Protein AF-A0A8B6HQV2-F1 (afdb_monomer)

Structure (mmCIF, N/CA/C/O backbone):
data_AF-A0A8B6HQV2-F1
#
_entry.id   AF-A0A8B6HQV2-F1
#
loop_
_atom_site.group_PDB
_atom_site.id
_atom_site.type_symbol
_atom_site.label_atom_id
_atom_site.label_alt_id
_atom_site.label_comp_id
_atom_site.label_asym_id
_atom_site.label_entity_id
_atom_site.label_seq_id
_atom_site.pdbx_PDB_ins_code
_atom_site.Cartn_x
_atom_site.Cartn_y
_atom_site.Cartn_z
_atom_site.occupancy
_atom_site.B_iso_or_equiv
_atom_site.auth_seq_id
_atom_site.auth_comp_id
_atom_site.auth_asym_id
_atom_site.auth_atom_id
_atom_site.pdbx_PDB_model_num
ATOM 1 N N . MET A 1 1 ? -6.562 14.716 -3.949 1.00 50.22 1 MET A N 1
ATOM 2 C CA . MET A 1 1 ? -7.052 14.941 -2.569 1.00 50.22 1 MET A CA 1
ATOM 3 C C . MET A 1 1 ? -8.238 14.039 -2.192 1.00 50.22 1 MET A C 1
ATOM 5 O O . MET A 1 1 ? -8.224 13.519 -1.0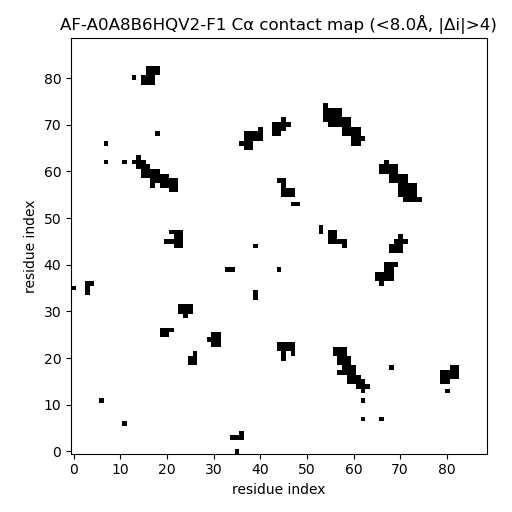95 1.00 50.22 1 MET A O 1
ATOM 9 N N . ALA A 1 2 ? -9.225 13.776 -3.064 1.00 62.22 2 ALA A N 1
ATOM 10 C CA . ALA A 1 2 ? -10.446 13.040 -2.673 1.00 62.22 2 ALA A CA 1
ATOM 11 C C . ALA A 1 2 ? -10.325 11.499 -2.556 1.00 62.22 2 ALA A C 1
ATOM 13 O O . ALA A 1 2 ? -11.043 10.892 -1.766 1.00 62.22 2 ALA A O 1
ATOM 14 N N . LYS A 1 3 ? -9.429 10.858 -3.322 1.00 73.00 3 LYS A N 1
ATOM 15 C CA . LYS A 1 3 ? -9.358 9.387 -3.446 1.00 73.00 3 LYS A CA 1
ATOM 16 C C . LYS A 1 3 ? -9.056 8.672 -2.123 1.00 73.00 3 LYS A C 1
ATOM 18 O O . LYS A 1 3 ? -9.785 7.771 -1.728 1.00 73.00 3 LYS A O 1
ATOM 23 N N . TRP A 1 4 ? -8.004 9.083 -1.420 1.00 69.94 4 TRP A N 1
ATOM 24 C CA . TRP A 1 4 ? -7.532 8.378 -0.223 1.00 69.94 4 TRP A CA 1
ATOM 25 C C . TRP A 1 4 ? -8.401 8.637 1.006 1.00 69.94 4 TRP A C 1
ATOM 27 O O . TRP A 1 4 ? -8.643 7.713 1.772 1.00 69.94 4 TRP A O 1
ATOM 37 N N . THR A 1 5 ? -8.973 9.838 1.131 1.00 70.62 5 THR A N 1
ATOM 38 C CA . THR A 1 5 ? -10.011 10.133 2.132 1.00 70.62 5 THR A CA 1
ATOM 39 C C . THR A 1 5 ? -11.292 9.328 1.886 1.00 70.62 5 THR A C 1
ATOM 41 O O . THR A 1 5 ? -11.962 8.901 2.822 1.00 70.62 5 THR A O 1
ATOM 44 N N . PHE A 1 6 ? -11.661 9.095 0.622 1.00 75.19 6 PHE A N 1
ATOM 45 C CA . PHE A 1 6 ? -12.786 8.218 0.302 1.00 75.19 6 PHE A CA 1
ATOM 46 C C . PHE A 1 6 ? -12.489 6.772 0.710 1.00 75.19 6 PHE A C 1
ATOM 48 O O . PHE A 1 6 ? -13.289 6.163 1.421 1.00 75.19 6 PHE A O 1
ATOM 55 N N . LEU A 1 7 ? -11.322 6.247 0.319 1.00 76.31 7 LEU A N 1
ATOM 56 C CA . LEU A 1 7 ? -10.906 4.893 0.681 1.00 76.31 7 LEU A CA 1
ATOM 57 C C . LEU A 1 7 ? -10.808 4.719 2.199 1.00 76.31 7 LEU A C 1
ATOM 59 O O . LEU A 1 7 ? -11.278 3.707 2.705 1.00 76.31 7 LEU A O 1
ATOM 63 N N . SER A 1 8 ? -10.302 5.713 2.935 1.00 69.56 8 SER A N 1
ATOM 64 C CA . SER A 1 8 ? -10.217 5.658 4.399 1.00 69.56 8 SER A CA 1
ATOM 65 C C . SER A 1 8 ? -11.575 5.566 5.079 1.00 69.56 8 SER A C 1
ATOM 67 O O . SER A 1 8 ? -11.735 4.837 6.052 1.00 69.56 8 SER A O 1
ATOM 69 N N . ASN A 1 9 ? -12.574 6.276 4.557 1.00 73.69 9 ASN A N 1
ATOM 70 C CA . ASN A 1 9 ? -13.922 6.231 5.112 1.00 73.69 9 ASN A CA 1
ATOM 71 C C . ASN A 1 9 ? -14.636 4.926 4.741 1.00 73.69 9 ASN A C 1
ATOM 73 O O . ASN A 1 9 ? -15.260 4.296 5.596 1.00 73.69 9 ASN A O 1
ATOM 77 N N . TYR A 1 10 ? -14.522 4.507 3.479 1.00 76.50 10 TYR A N 1
ATOM 78 C CA . TYR A 1 10 ? -15.238 3.349 2.945 1.00 76.50 10 TYR A CA 1
ATOM 79 C C . TYR A 1 10 ? -14.656 2.014 3.426 1.00 76.50 10 TYR A C 1
ATOM 81 O O . TYR A 1 10 ? -15.387 1.049 3.632 1.00 76.50 10 TYR A O 1
ATOM 89 N N . LEU A 1 11 ? -13.340 1.968 3.634 1.00 74.62 11 LEU A N 1
ATOM 90 C CA . LEU A 1 11 ? -12.607 0.779 4.065 1.00 74.62 11 LEU A CA 1
ATOM 91 C C . LEU A 1 11 ? -12.187 0.865 5.533 1.00 74.62 11 LEU A C 1
ATOM 93 O O . LEU A 1 11 ? -11.361 0.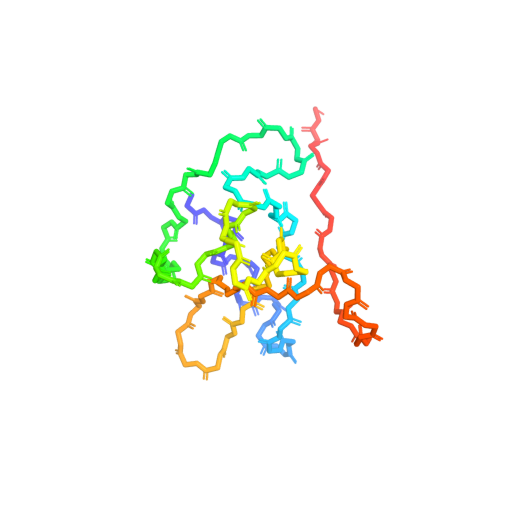074 5.964 1.00 74.62 11 LEU A O 1
ATOM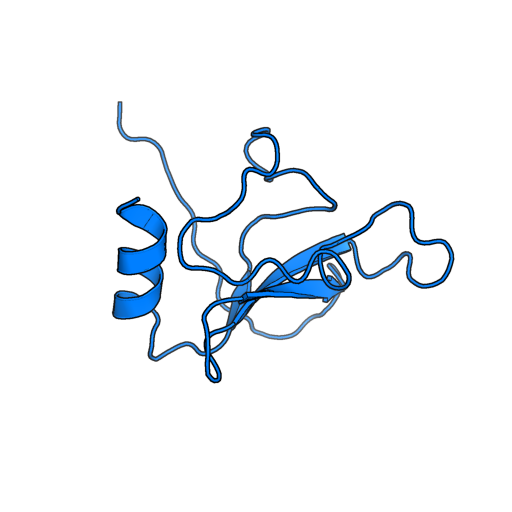 97 N N . SER A 1 12 ? -12.794 1.751 6.327 1.00 69.81 12 SER A N 1
ATOM 98 C CA . SER A 1 12 ? -12.569 1.828 7.781 1.00 69.81 12 SER A CA 1
ATOM 99 C C . SER A 1 12 ? -12.822 0.496 8.506 1.00 69.81 12 SER A C 1
ATOM 101 O O . SER A 1 12 ? -12.201 0.212 9.523 1.00 69.81 12 SER A O 1
ATOM 103 N N . CYS A 1 13 ? -13.693 -0.358 7.959 1.00 72.81 13 CYS A N 1
ATOM 104 C CA . CYS A 1 13 ? -13.960 -1.713 8.456 1.00 72.81 13 CYS A CA 1
ATOM 105 C C . CYS A 1 13 ? -12.827 -2.711 8.146 1.00 72.81 13 CYS A C 1
ATOM 107 O O . CYS A 1 13 ? -12.774 -3.803 8.711 1.00 72.81 13 CYS A O 1
ATOM 109 N N . VAL A 1 14 ? -11.962 -2.366 7.193 1.00 74.44 14 VAL A N 1
ATOM 110 C CA . VAL A 1 14 ? -10.868 -3.180 6.674 1.00 74.44 14 VAL A CA 1
ATOM 111 C C . VAL A 1 14 ? -9.565 -2.489 7.053 1.00 74.44 14 VAL A C 1
ATOM 113 O O . VAL A 1 14 ? -9.041 -1.643 6.339 1.00 74.44 14 VAL A O 1
ATOM 116 N N . ASN A 1 15 ? -9.020 -2.886 8.199 1.00 76.31 15 ASN A N 1
ATOM 117 C CA . ASN A 1 15 ? -7.852 -2.228 8.786 1.00 76.31 15 ASN A CA 1
ATOM 118 C C . ASN A 1 15 ? -6.600 -2.254 7.894 1.00 76.31 15 ASN A C 1
ATOM 120 O O . ASN A 1 15 ? -5.680 -1.489 8.171 1.00 76.31 15 ASN A O 1
ATOM 124 N N . LYS A 1 16 ? -6.533 -3.146 6.889 1.00 81.81 16 LYS A N 1
ATOM 125 C CA . LYS A 1 16 ? -5.387 -3.308 5.983 1.00 81.81 16 LYS A CA 1
ATOM 126 C C . LYS A 1 16 ? -5.800 -3.766 4.581 1.00 81.81 16 LYS A C 1
ATOM 128 O O . LYS A 1 16 ? -6.598 -4.699 4.462 1.00 81.81 16 LYS A O 1
ATOM 133 N N . PHE A 1 17 ? -5.217 -3.179 3.537 1.00 85.75 17 PHE A N 1
ATOM 134 C CA . PHE A 1 17 ? -5.398 -3.625 2.150 1.00 85.75 17 PHE A CA 1
ATOM 135 C C . PHE A 1 17 ? -4.186 -3.300 1.267 1.00 85.75 17 PHE A C 1
ATOM 137 O O . PHE A 1 17 ? -3.430 -2.377 1.551 1.00 85.75 17 PHE A O 1
ATOM 144 N N . TRP A 1 18 ? -4.011 -4.031 0.166 1.00 87.56 18 TRP A N 1
ATOM 145 C CA . TRP A 1 18 ? -2.933 -3.783 -0.798 1.00 87.56 18 TRP A CA 1
ATOM 146 C C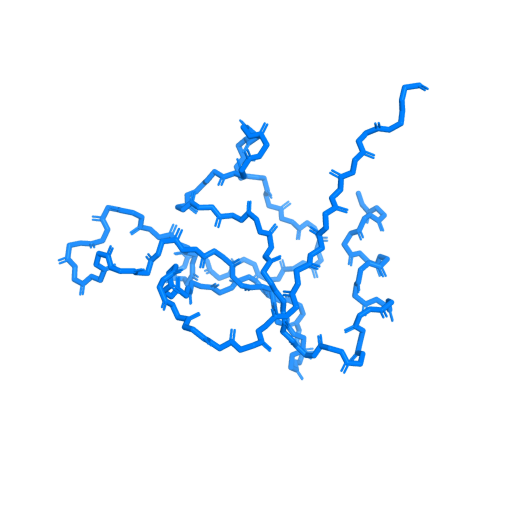 . TRP A 1 18 ? -3.143 -2.479 -1.570 1.00 87.56 18 TRP A C 1
ATOM 148 O O . TRP A 1 18 ? -4.176 -2.305 -2.221 1.00 87.56 18 TRP A O 1
ATOM 158 N N . ALA A 1 19 ? -2.154 -1.582 -1.529 1.00 83.88 19 ALA A N 1
ATOM 159 C CA . ALA A 1 19 ? -2.253 -0.254 -2.137 1.00 83.88 19 ALA A CA 1
ATOM 160 C C . ALA A 1 19 ? -1.931 -0.246 -3.643 1.00 83.88 19 ALA A C 1
ATOM 162 O O . ALA A 1 19 ? -2.246 0.723 -4.329 1.00 83.88 19 ALA A O 1
ATOM 163 N N . GLY A 1 20 ? -1.307 -1.311 -4.161 1.00 87.19 20 GLY A N 1
ATOM 164 C CA . GLY A 1 20 ? -0.797 -1.343 -5.535 1.00 87.19 20 GLY A CA 1
ATOM 165 C C . GLY A 1 20 ? 0.496 -0.540 -5.701 1.00 87.19 20 GLY A C 1
ATOM 166 O O . GLY A 1 20 ? 0.728 0.045 -6.755 1.00 87.19 20 GLY A O 1
ATOM 167 N N . LEU A 1 21 ? 1.322 -0.486 -4.657 1.00 85.00 21 LEU A N 1
ATOM 168 C CA . LEU A 1 21 ? 2.666 0.083 -4.696 1.00 85.00 21 LEU A CA 1
ATOM 169 C C . LEU A 1 21 ? 3.680 -1.061 -4.758 1.00 85.00 21 LEU A C 1
ATOM 171 O O . LEU A 1 21 ? 3.524 -2.032 -4.016 1.00 85.00 21 LEU A O 1
ATOM 175 N N . ARG A 1 22 ? 4.692 -0.944 -5.620 1.00 84.19 22 ARG A N 1
ATOM 176 C CA . ARG A 1 22 ? 5.840 -1.847 -5.656 1.00 84.19 22 ARG A CA 1
ATOM 177 C C . ARG A 1 22 ? 7.141 -1.044 -5.684 1.00 84.19 22 ARG A C 1
ATOM 179 O O . ARG A 1 22 ? 7.304 -0.183 -6.553 1.00 84.19 22 ARG A O 1
ATOM 186 N N . GLY A 1 23 ? 8.033 -1.277 -4.730 1.00 79.75 23 GLY A N 1
ATOM 187 C CA . GLY A 1 23 ? 9.143 -0.373 -4.447 1.00 79.75 23 GLY A CA 1
ATOM 188 C C . GLY A 1 23 ? 8.627 1.058 -4.249 1.00 79.75 23 GLY A C 1
ATOM 189 O O . GLY A 1 23 ? 7.660 1.312 -3.529 1.00 79.75 23 GLY A O 1
ATOM 190 N N . THR A 1 24 ? 9.190 1.998 -5.007 1.00 73.88 24 THR A N 1
ATOM 191 C CA . THR A 1 24 ? 8.779 3.413 -5.019 1.00 73.88 24 THR A CA 1
ATOM 192 C C . THR A 1 24 ? 7.879 3.787 -6.206 1.00 73.88 24 THR A C 1
ATOM 194 O O . THR A 1 24 ? 7.787 4.959 -6.579 1.00 73.88 24 THR A O 1
ATOM 197 N N . THR A 1 25 ? 7.217 2.810 -6.838 1.00 78.31 25 THR A N 1
ATOM 198 C CA . THR A 1 25 ? 6.397 3.028 -8.045 1.00 78.31 25 THR A CA 1
ATOM 199 C C . THR A 1 25 ? 5.012 2.402 -7.908 1.00 78.31 25 THR A C 1
ATOM 201 O O . THR A 1 25 ? 4.861 1.275 -7.434 1.00 78.31 25 THR A O 1
ATOM 204 N N . TRP A 1 26 ? 3.972 3.115 -8.338 1.00 83.19 26 TRP A N 1
ATOM 205 C CA . TRP A 1 26 ? 2.626 2.549 -8.401 1.00 83.19 26 TRP A CA 1
ATOM 206 C C . TRP A 1 26 ? 2.515 1.555 -9.562 1.00 83.19 26 TRP A C 1
ATOM 208 O O . TRP A 1 26 ? 3.105 1.743 -10.624 1.00 83.19 26 TRP A O 1
ATOM 218 N N . ILE A 1 27 ? 1.710 0.503 -9.406 1.00 85.56 27 ILE A N 1
ATOM 219 C CA . ILE A 1 27 ? 1.540 -0.531 -10.446 1.00 85.56 27 ILE A CA 1
ATOM 220 C C . ILE A 1 27 ? 0.933 -0.000 -11.754 1.00 85.56 27 ILE A C 1
ATOM 222 O O . ILE A 1 27 ? 1.030 -0.659 -12.785 1.00 85.56 27 ILE A O 1
ATOM 226 N N . ASN A 1 28 ? 0.302 1.175 -11.725 1.00 81.12 28 ASN A N 1
ATOM 227 C CA . ASN A 1 28 ? -0.210 1.858 -12.912 1.00 81.12 28 ASN A CA 1
ATOM 228 C C . ASN A 1 28 ? 0.881 2.644 -13.673 1.00 81.12 28 ASN A C 1
ATOM 230 O O . ASN A 1 28 ? 0.584 3.235 -14.707 1.00 81.12 28 ASN A 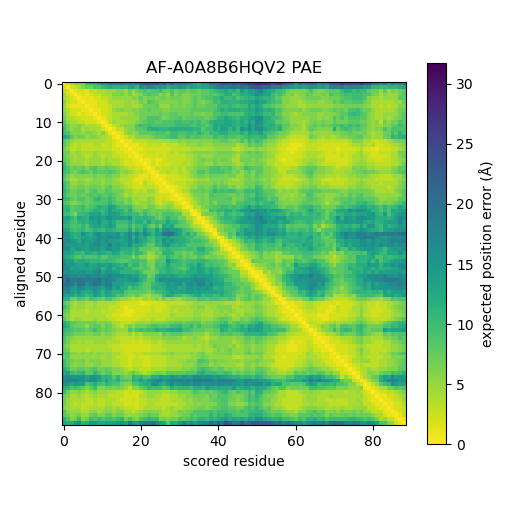O 1
ATOM 234 N N . GLY A 1 29 ? 2.128 2.628 -13.190 1.00 78.50 29 GLY A N 1
ATOM 235 C CA . GLY A 1 29 ? 3.273 3.318 -13.782 1.00 78.50 29 GLY A CA 1
ATOM 236 C C . GLY A 1 29 ? 3.488 4.740 -13.265 1.00 78.50 29 GLY A C 1
ATOM 237 O O . GLY A 1 29 ? 4.480 5.365 -13.640 1.00 78.50 29 GLY A O 1
ATOM 238 N N . ASP A 1 30 ? 2.608 5.249 -12.399 1.00 77.31 30 ASP A N 1
ATOM 239 C CA . ASP A 1 30 ? 2.785 6.573 -11.815 1.00 77.31 30 ASP A CA 1
ATOM 240 C C . ASP A 1 30 ? 3.933 6.566 -10.790 1.00 77.31 30 ASP A C 1
ATOM 242 O O . ASP A 1 30 ? 4.070 5.619 -10.001 1.00 77.31 30 ASP A O 1
ATOM 246 N N . PRO A 1 31 ? 4.757 7.629 -10.745 1.00 70.44 31 PRO A N 1
ATOM 247 C CA . PRO A 1 31 ? 5.757 7.767 -9.697 1.00 70.44 31 PRO A CA 1
ATOM 248 C C . PRO A 1 31 ? 5.069 7.880 -8.335 1.00 70.44 31 PRO A C 1
ATOM 250 O O . PRO A 1 31 ? 3.986 8.467 -8.221 1.00 70.44 31 PRO A O 1
ATOM 253 N N . PHE A 1 32 ? 5.705 7.361 -7.280 1.00 72.06 32 PHE A N 1
ATOM 254 C CA . PHE A 1 32 ? 5.208 7.600 -5.932 1.00 72.06 32 PHE A CA 1
ATOM 255 C C . PHE A 1 32 ? 5.220 9.103 -5.637 1.00 72.06 32 PHE A C 1
ATOM 257 O O . PHE A 1 32 ? 6.266 9.743 -5.531 1.00 72.06 32 PHE A O 1
ATOM 264 N N . VAL A 1 33 ? 4.025 9.672 -5.515 1.00 69.81 33 VAL A N 1
ATOM 265 C CA . VAL A 1 33 ? 3.807 11.018 -5.002 1.00 69.81 33 VAL A CA 1
ATOM 266 C C . VAL A 1 33 ? 3.251 10.896 -3.597 1.00 69.81 33 VAL A C 1
ATOM 268 O O . VAL A 1 33 ? 2.376 10.067 -3.348 1.00 69.81 33 VAL A O 1
ATOM 271 N N . ASN A 1 34 ? 3.772 11.737 -2.704 1.00 64.50 34 ASN A N 1
ATOM 272 C CA . ASN A 1 34 ? 3.340 11.832 -1.318 1.00 64.50 34 ASN A CA 1
ATOM 273 C C . ASN A 1 34 ? 1.804 11.826 -1.241 1.00 64.50 34 ASN A C 1
ATOM 275 O O . ASN A 1 34 ? 1.126 12.641 -1.888 1.00 64.50 34 ASN A O 1
ATOM 279 N N . VAL A 1 35 ? 1.256 10.857 -0.512 1.00 67.50 35 VAL A N 1
ATOM 280 C CA . VAL A 1 35 ? -0.184 10.655 -0.473 1.00 67.50 35 VAL A CA 1
ATOM 281 C C . VAL A 1 35 ? -0.753 11.569 0.603 1.00 67.50 35 VAL A C 1
ATOM 283 O O . VAL A 1 35 ? -0.795 11.225 1.776 1.00 67.50 35 VAL A O 1
ATOM 286 N N . LEU A 1 36 ? -1.224 12.754 0.204 1.00 58.41 36 LEU A N 1
ATOM 287 C CA . LEU A 1 36 ? -1.810 13.736 1.127 1.00 58.41 36 LEU A CA 1
ATOM 288 C C . LEU A 1 36 ? -2.831 13.093 2.089 1.00 58.41 36 LEU A C 1
ATOM 290 O O . LEU A 1 36 ? -3.883 12.620 1.652 1.00 58.41 36 LEU A O 1
ATOM 294 N N . GLY A 1 37 ? -2.533 13.137 3.393 1.00 55.56 37 GLY A N 1
ATOM 295 C CA . GLY A 1 37 ? -3.363 12.558 4.460 1.00 55.56 37 GLY A CA 1
ATOM 296 C C . GLY A 1 37 ? -2.940 11.157 4.918 1.00 55.56 37 GLY A C 1
ATOM 297 O O . GLY A 1 37 ? -3.594 10.594 5.793 1.00 55.56 37 GLY A O 1
ATOM 298 N N . VAL A 1 38 ? -1.861 10.619 4.354 1.00 62.34 38 VAL A N 1
ATOM 299 C CA . VAL A 1 38 ? -1.202 9.378 4.761 1.00 62.34 38 VAL A CA 1
ATOM 300 C C . VAL A 1 38 ? 0.167 9.751 5.315 1.00 62.34 38 VAL A C 1
ATOM 302 O O . VAL A 1 38 ? 0.864 10.581 4.739 1.00 62.34 38 VAL A O 1
ATOM 305 N N . THR A 1 39 ? 0.556 9.194 6.459 1.00 61.09 39 THR A N 1
ATOM 306 C CA . THR A 1 39 ? 1.927 9.356 6.944 1.00 61.09 39 THR A CA 1
ATOM 307 C C . THR A 1 39 ? 2.849 8.480 6.106 1.00 61.09 39 THR A C 1
ATOM 309 O O . THR A 1 39 ? 2.841 7.260 6.257 1.00 61.09 39 THR A O 1
ATOM 312 N N . ASP A 1 40 ? 3.652 9.092 5.233 1.00 57.72 40 ASP A N 1
ATOM 313 C CA . ASP A 1 40 ? 4.754 8.410 4.549 1.00 57.72 40 ASP A CA 1
ATOM 314 C C . ASP A 1 40 ? 5.953 8.391 5.492 1.00 57.72 40 ASP A C 1
ATOM 316 O O . ASP A 1 40 ? 6.819 9.270 5.502 1.00 57.72 40 ASP A O 1
ATOM 320 N N . ASN A 1 41 ? 5.995 7.377 6.348 1.00 59.47 41 ASN A N 1
ATOM 321 C CA . ASN A 1 41 ? 7.222 7.073 7.054 1.00 59.47 41 ASN A CA 1
ATOM 322 C C . ASN A 1 41 ? 8.184 6.508 5.999 1.00 59.47 41 ASN A C 1
ATOM 324 O O . ASN A 1 41 ? 8.145 5.320 5.714 1.00 59.47 41 ASN A O 1
ATOM 328 N N . LEU A 1 42 ? 8.986 7.370 5.359 1.00 57.06 42 LEU A N 1
ATOM 329 C CA . LEU A 1 42 ? 9.876 7.014 4.237 1.00 57.06 42 LEU A CA 1
ATOM 330 C C . LEU A 1 42 ? 10.783 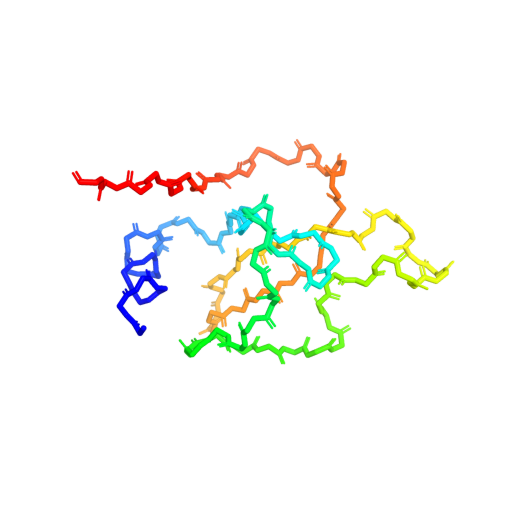5.811 4.551 1.00 57.06 42 LEU A C 1
ATOM 332 O O . LEU A 1 42 ? 11.171 5.088 3.644 1.00 57.06 42 LEU A O 1
ATOM 336 N N . ASN A 1 43 ? 11.074 5.578 5.834 1.00 57.53 43 ASN A N 1
ATOM 337 C CA . ASN A 1 43 ? 11.850 4.436 6.323 1.00 57.53 43 ASN A CA 1
ATOM 338 C C . ASN A 1 43 ? 11.098 3.090 6.272 1.00 57.53 43 ASN A C 1
ATOM 340 O O . ASN A 1 43 ? 11.722 2.054 6.460 1.00 57.53 43 ASN A O 1
ATOM 344 N N . ASN A 1 44 ? 9.781 3.115 6.057 1.00 64.69 44 ASN A N 1
ATOM 345 C CA . ASN A 1 44 ? 8.889 1.956 5.986 1.00 64.69 44 ASN A CA 1
ATOM 346 C C . ASN A 1 44 ? 8.188 1.859 4.622 1.00 64.69 44 ASN A C 1
ATOM 348 O O . ASN A 1 44 ? 7.202 1.133 4.506 1.00 64.69 44 ASN A O 1
ATOM 352 N N . LEU A 1 45 ? 8.615 2.634 3.619 1.00 69.50 45 LEU A N 1
ATOM 353 C CA . LEU A 1 45 ? 8.139 2.429 2.256 1.00 69.50 45 LEU A CA 1
ATOM 354 C C . LEU A 1 45 ? 8.844 1.218 1.640 1.00 69.50 45 LEU A C 1
ATOM 356 O O . LEU A 1 45 ? 9.990 0.954 2.006 1.00 69.50 45 LEU A O 1
ATOM 360 N N . PRO A 1 46 ? 8.202 0.542 0.675 1.00 68.12 46 PRO A N 1
ATOM 361 C CA . PRO A 1 46 ? 8.848 -0.530 -0.057 1.00 68.12 46 PRO A CA 1
ATOM 362 C C . PRO A 1 46 ? 10.121 -0.056 -0.750 1.00 68.12 46 PRO A C 1
ATOM 364 O O . PRO A 1 46 ? 10.092 0.866 -1.571 1.00 68.12 46 PRO A O 1
ATOM 367 N N . ASP A 1 47 ? 11.240 -0.693 -0.415 1.00 68.19 47 ASP A N 1
ATOM 368 C CA . ASP A 1 47 ? 12.538 -0.419 -1.022 1.00 68.19 47 ASP A CA 1
ATOM 369 C C . ASP A 1 47 ? 13.106 -1.685 -1.653 1.00 68.19 47 ASP A C 1
ATOM 371 O O . ASP A 1 47 ? 13.819 -2.471 -1.027 1.00 68.19 47 ASP A O 1
ATOM 375 N N . SER A 1 48 ? 12.867 -1.817 -2.958 1.00 62.31 48 SER A N 1
ATOM 376 C CA . SER A 1 48 ? 13.406 -2.894 -3.788 1.00 62.31 48 SER A CA 1
ATOM 377 C C . SER A 1 48 ? 14.939 -2.979 -3.783 1.00 62.31 48 SER A C 1
ATOM 379 O O . SER A 1 48 ? 15.497 -3.947 -4.298 1.00 62.31 48 SER A O 1
ATOM 381 N N . ASN A 1 49 ? 15.639 -1.948 -3.294 1.00 61.69 49 ASN A N 1
ATOM 382 C CA . ASN A 1 49 ? 17.098 -1.905 -3.229 1.00 61.69 49 ASN A CA 1
ATOM 383 C C . ASN A 1 49 ? 17.645 -2.239 -1.842 1.00 61.69 49 ASN A C 1
ATOM 385 O O . ASN A 1 49 ? 18.868 -2.240 -1.683 1.00 61.69 49 ASN A O 1
ATOM 389 N N . ASN A 1 50 ? 16.792 -2.525 -0.855 1.00 67.25 50 ASN A N 1
ATOM 390 C CA . ASN A 1 50 ? 17.240 -2.901 0.475 1.00 67.25 50 ASN A CA 1
ATOM 391 C C . ASN A 1 50 ? 17.853 -4.318 0.444 1.00 67.25 50 ASN A C 1
ATOM 393 O O . ASN A 1 50 ? 17.133 -5.309 0.310 1.00 67.25 50 ASN A O 1
ATOM 397 N N . PRO A 1 51 ? 19.184 -4.462 0.604 1.00 62.69 51 PRO A N 1
ATOM 398 C CA . PRO A 1 51 ? 19.843 -5.763 0.510 1.00 62.69 51 PRO A CA 1
ATOM 399 C C . PRO A 1 51 ? 19.548 -6.668 1.714 1.00 62.69 51 PRO A C 1
ATOM 401 O O . PRO A 1 51 ? 19.899 -7.847 1.689 1.00 62.69 51 PRO A O 1
ATOM 404 N N . PHE A 1 52 ? 18.943 -6.122 2.772 1.00 62.66 52 PHE A N 1
ATOM 405 C CA . PHE A 1 52 ? 18.593 -6.850 3.986 1.00 62.66 52 PHE A CA 1
ATOM 406 C C . PHE A 1 52 ? 17.166 -7.392 3.967 1.00 62.66 52 PHE A C 1
ATOM 408 O O . PHE A 1 52 ? 16.864 -8.243 4.801 1.00 62.66 52 PHE A O 1
ATOM 415 N N . ASP A 1 53 ? 16.323 -6.940 3.033 1.00 64.31 53 ASP A N 1
ATOM 416 C CA . ASP A 1 53 ? 14.943 -7.408 2.945 1.00 64.31 53 ASP A CA 1
ATOM 417 C C . ASP A 1 53 ? 14.391 -7.441 1.504 1.00 64.31 53 ASP A C 1
ATOM 419 O O . ASP A 1 53 ? 13.502 -6.677 1.139 1.00 64.31 53 ASP A O 1
ATOM 423 N N . PRO A 1 54 ? 14.918 -8.328 0.639 1.00 64.75 54 PRO A N 1
ATOM 424 C CA . PRO A 1 54 ? 14.548 -8.374 -0.777 1.00 64.75 54 PRO A CA 1
ATOM 425 C C . PRO A 1 54 ? 13.127 -8.903 -1.034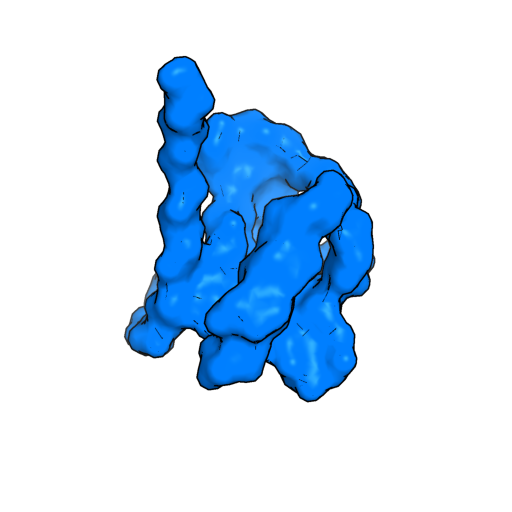 1.00 64.75 54 PRO A C 1
ATOM 427 O O . PRO A 1 54 ? 12.681 -8.917 -2.182 1.00 64.75 54 PRO A O 1
ATOM 430 N N . GLU A 1 55 ? 12.435 -9.408 -0.008 1.00 66.88 55 GLU A N 1
ATOM 431 C CA . GLU A 1 55 ? 11.056 -9.888 -0.140 1.00 66.88 55 GLU A CA 1
ATOM 432 C C . GLU A 1 55 ? 10.019 -8.780 0.070 1.00 66.88 55 GLU A C 1
ATOM 434 O O . GLU A 1 55 ? 8.899 -8.914 -0.433 1.00 66.88 55 GLU A O 1
ATOM 439 N N . PHE A 1 56 ? 10.386 -7.709 0.776 1.00 69.12 56 PHE A N 1
ATOM 440 C CA . PHE A 1 56 ? 9.525 -6.587 1.134 1.00 69.12 56 PHE A CA 1
ATOM 441 C C . PHE A 1 56 ? 9.657 -5.493 0.069 1.00 69.12 56 PHE A C 1
ATOM 443 O O . PHE A 1 56 ? 10.575 -4.681 0.042 1.00 69.12 56 PHE A O 1
ATOM 450 N N . ASP A 1 57 ? 8.770 -5.598 -0.917 1.00 81.00 57 ASP A N 1
ATOM 451 C CA . ASP A 1 57 ? 8.751 -4.749 -2.107 1.00 81.00 57 ASP A CA 1
ATOM 452 C C . ASP A 1 57 ? 7.320 -4.302 -2.436 1.00 81.00 57 ASP A C 1
ATOM 454 O O . ASP A 1 57 ? 7.088 -3.711 -3.482 1.00 81.00 57 ASP A O 1
ATOM 458 N N . CYS A 1 58 ? 6.329 -4.574 -1.580 1.00 84.44 58 CYS A N 1
ATOM 459 C CA . CYS A 1 58 ? 4.925 -4.268 -1.844 1.00 84.44 58 CYS A CA 1
ATOM 460 C C . CYS A 1 58 ? 4.316 -3.380 -0.756 1.00 84.44 58 CYS A C 1
ATOM 462 O O . CYS A 1 58 ? 4.419 -3.659 0.431 1.00 84.44 58 CYS A O 1
ATOM 464 N N . GLY A 1 59 ? 3.598 -2.328 -1.156 1.00 85.38 59 GLY A N 1
ATOM 465 C CA . GLY A 1 59 ? 2.972 -1.402 -0.212 1.00 85.38 59 GLY A CA 1
ATOM 466 C C . GLY A 1 59 ? 1.594 -1.860 0.258 1.00 85.38 59 GLY A C 1
ATOM 467 O O . GLY A 1 59 ? 0.660 -2.037 -0.539 1.00 85.38 59 GLY A O 1
ATOM 468 N N . LEU A 1 60 ? 1.449 -1.969 1.573 1.00 84.62 60 LEU A N 1
ATOM 469 C CA . LEU A 1 60 ? 0.200 -2.232 2.267 1.00 84.62 60 LEU A CA 1
ATOM 470 C C . LEU A 1 60 ? -0.319 -0.951 2.919 1.00 84.62 60 LEU A C 1
ATOM 472 O O . LEU A 1 60 ? 0.378 -0.292 3.682 1.00 84.62 60 LEU A O 1
ATOM 476 N N . PHE A 1 61 ? -1.574 -0.615 2.657 1.00 83.50 61 PHE A N 1
ATOM 477 C CA . PHE A 1 61 ? -2.263 0.465 3.343 1.00 83.50 61 PHE A CA 1
ATOM 478 C C . PHE A 1 61 ? -2.817 -0.038 4.682 1.00 83.50 61 PHE A C 1
ATOM 480 O O . PHE A 1 61 ? -3.450 -1.094 4.710 1.00 83.50 61 PHE A O 1
ATOM 487 N N . THR A 1 62 ? -2.650 0.712 5.776 1.00 81.12 62 THR A N 1
ATOM 488 C CA . THR A 1 62 ? -3.207 0.377 7.102 1.00 81.12 62 THR A CA 1
ATOM 489 C C . THR A 1 62 ? -3.859 1.578 7.810 1.00 81.12 62 THR A C 1
ATOM 491 O O . THR A 1 62 ? -3.461 2.722 7.604 1.00 81.12 62 THR A O 1
ATOM 494 N N . PHE A 1 63 ? -4.885 1.313 8.637 1.00 74.94 63 PHE A N 1
ATOM 495 C CA . PHE A 1 63 ? -5.708 2.313 9.354 1.00 74.94 63 PHE A CA 1
ATOM 496 C C . PHE A 1 63 ? -5.801 2.067 10.871 1.00 74.94 63 PHE A C 1
ATOM 498 O O . PHE A 1 63 ? -6.877 2.158 11.458 1.00 74.94 63 PHE A O 1
ATOM 505 N N . ILE A 1 64 ? -4.701 1.712 11.538 1.00 69.81 64 ILE A N 1
ATOM 506 C CA . ILE A 1 64 ? -4.758 1.368 12.974 1.00 69.81 64 ILE A CA 1
ATOM 507 C C . ILE A 1 64 ? -4.965 2.618 13.849 1.00 69.81 64 ILE A C 1
ATOM 509 O O . ILE A 1 64 ? -5.761 2.594 14.785 1.00 69.81 64 ILE A O 1
ATOM 513 N N . THR A 1 65 ? -4.276 3.716 13.539 1.00 70.69 65 THR A N 1
ATOM 514 C CA . THR A 1 65 ? -4.371 4.996 14.272 1.00 70.69 65 THR A CA 1
ATOM 515 C C . THR A 1 65 ? -4.313 6.184 13.322 1.00 70.69 65 THR A C 1
ATOM 517 O O . THR A 1 65 ? -5.132 7.096 13.415 1.00 70.69 65 THR A O 1
ATOM 520 N N . THR A 1 66 ? -3.380 6.147 12.375 1.00 73.81 66 THR A N 1
ATOM 521 C CA . THR A 1 66 ? -3.264 7.078 11.253 1.00 73.81 66 THR A CA 1
ATOM 522 C C . THR A 1 66 ? -3.169 6.287 9.954 1.00 73.81 66 THR A C 1
ATOM 524 O O . THR A 1 66 ? -2.593 5.198 9.961 1.00 73.81 66 THR A O 1
ATOM 527 N N . PRO A 1 67 ? -3.735 6.791 8.846 1.00 75.88 67 PRO A N 1
ATOM 528 C CA . PRO A 1 67 ? -3.550 6.163 7.549 1.00 75.88 67 PRO A CA 1
ATOM 529 C C . PRO A 1 67 ? -2.059 6.166 7.192 1.00 75.88 67 PRO A C 1
ATOM 531 O O . PRO A 1 67 ? -1.436 7.226 7.181 1.00 75.88 67 PRO A O 1
ATOM 534 N N . GLU A 1 68 ? -1.485 5.005 6.906 1.00 80.69 68 GLU A N 1
ATOM 535 C CA . GLU A 1 68 ? -0.080 4.866 6.504 1.00 80.69 68 GLU A CA 1
ATOM 536 C C . GLU A 1 68 ? 0.070 3.787 5.424 1.00 80.69 68 GLU A C 1
ATOM 538 O O . GLU A 1 68 ? -0.750 2.867 5.323 1.00 80.69 68 GLU A O 1
ATOM 543 N N . ILE A 1 69 ? 1.121 3.915 4.612 1.00 80.69 69 ILE A N 1
ATOM 544 C CA . ILE A 1 69 ? 1.582 2.857 3.711 1.00 80.69 69 ILE A CA 1
ATOM 545 C C . ILE A 1 69 ? 2.829 2.250 4.343 1.00 80.69 69 ILE A C 1
ATOM 547 O O . ILE A 1 69 ? 3.782 2.969 4.640 1.00 80.69 69 ILE A O 1
ATOM 551 N N . VAL A 1 70 ? 2.798 0.939 4.548 1.00 81.00 70 VAL A N 1
ATOM 552 C CA . VAL A 1 70 ? 3.904 0.161 5.104 1.00 81.00 70 VAL A CA 1
ATOM 553 C C . VAL A 1 70 ? 4.372 -0.872 4.098 1.00 81.00 70 VAL A C 1
ATOM 555 O O . VAL A 1 70 ? 3.582 -1.390 3.307 1.00 81.00 70 VAL A O 1
ATOM 558 N N . ASP A 1 71 ? 5.656 -1.170 4.148 1.00 83.00 71 ASP A N 1
ATOM 559 C CA . ASP A 1 71 ? 6.258 -2.237 3.378 1.00 83.00 71 ASP A CA 1
ATOM 560 C C . ASP A 1 71 ? 5.776 -3.615 3.851 1.00 83.00 71 ASP A C 1
ATOM 562 O O . ASP A 1 71 ? 5.534 -3.846 5.042 1.00 83.00 71 ASP A O 1
ATOM 566 N N . ALA A 1 72 ? 5.600 -4.522 2.902 1.00 82.19 72 ALA A N 1
ATOM 567 C CA . ALA A 1 72 ? 5.126 -5.875 3.119 1.00 82.19 72 ALA A CA 1
ATOM 568 C C . ALA A 1 72 ? 5.673 -6.812 2.039 1.00 82.19 72 ALA A C 1
ATOM 570 O O . ALA A 1 72 ? 5.902 -6.427 0.887 1.00 82.19 72 ALA A O 1
ATOM 571 N N . SER A 1 73 ? 5.825 -8.087 2.400 1.00 84.81 73 SER A N 1
ATOM 572 C CA . SER A 1 73 ? 6.272 -9.092 1.445 1.00 84.81 73 SER A CA 1
ATOM 573 C C . SER A 1 73 ? 5.221 -9.310 0.363 1.00 84.81 73 SER A C 1
ATOM 5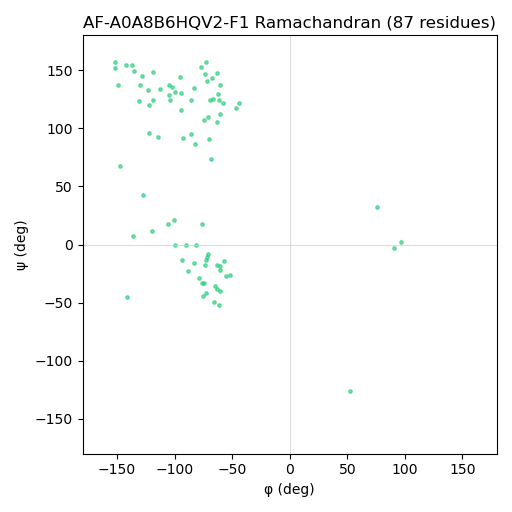75 O O . SER A 1 73 ? 4.079 -9.666 0.654 1.00 84.81 73 SER A O 1
ATOM 577 N N . CYS A 1 74 ? 5.600 -9.181 -0.911 1.00 81.38 74 CYS A N 1
ATOM 578 C CA . CYS A 1 74 ? 4.684 -9.451 -2.026 1.00 81.38 74 CYS A CA 1
ATOM 579 C C . CYS A 1 74 ? 4.179 -10.908 -2.038 1.00 81.38 74 CYS A C 1
ATOM 581 O O . CYS A 1 74 ? 3.145 -11.215 -2.632 1.00 81.38 74 CYS A O 1
ATOM 583 N N . ASN A 1 75 ? 4.920 -11.814 -1.389 1.00 81.00 75 ASN A N 1
ATOM 584 C CA . ASN A 1 75 ? 4.578 -13.228 -1.258 1.00 81.00 75 ASN A CA 1
ATOM 585 C C . ASN A 1 75 ? 3.744 -13.527 -0.009 1.00 81.00 75 ASN A C 1
ATOM 587 O O . ASN A 1 75 ? 3.394 -14.689 0.227 1.00 81.00 75 ASN A O 1
ATOM 591 N N . GLU A 1 76 ? 3.430 -12.516 0.803 1.00 75.56 76 GLU A N 1
ATOM 592 C CA . GLU A 1 76 ? 2.637 -12.687 2.006 1.00 75.56 76 GLU A CA 1
ATOM 593 C C . GLU A 1 76 ? 1.229 -13.170 1.638 1.00 75.56 76 GLU A C 1
ATOM 595 O O . GLU A 1 76 ? 0.379 -12.439 1.134 1.00 75.56 76 GLU A O 1
ATOM 600 N N . LYS A 1 77 ? 0.968 -14.458 1.890 1.00 65.50 77 LYS A N 1
ATOM 601 C CA . LYS A 1 77 ? -0.283 -15.145 1.518 1.00 65.50 77 LYS A CA 1
ATOM 602 C C . LYS A 1 77 ? -1.464 -14.803 2.430 1.00 65.50 77 LYS A C 1
ATOM 604 O O . LYS A 1 77 ? -2.440 -15.559 2.480 1.00 65.50 77 LYS A O 1
ATOM 609 N N . LEU A 1 78 ? -1.384 -13.716 3.196 1.00 63.91 78 LEU A N 1
ATOM 610 C CA . LEU A 1 78 ? -2.508 -13.277 4.009 1.00 63.91 78 LEU A CA 1
ATOM 611 C C . LEU A 1 78 ? -3.691 -12.970 3.084 1.00 63.91 78 LEU A C 1
ATOM 613 O O . LEU A 1 78 ? -3.536 -12.368 2.023 1.00 63.91 78 LEU A O 1
ATOM 617 N N . ARG A 1 79 ? -4.894 -13.401 3.483 1.00 64.25 79 ARG A N 1
ATOM 618 C CA . ARG A 1 79 ? -6.153 -13.029 2.818 1.00 64.25 79 ARG A CA 1
ATOM 619 C C . ARG A 1 79 ? -6.421 -11.544 3.066 1.00 64.25 79 ARG A C 1
ATOM 621 O O . ARG A 1 79 ? -7.250 -11.189 3.897 1.00 64.25 79 ARG A O 1
ATOM 628 N N . MET A 1 80 ? -5.660 -10.690 2.400 1.00 76.69 80 MET A N 1
ATOM 629 C CA . MET A 1 80 ? -5.796 -9.245 2.460 1.00 76.69 80 MET A CA 1
ATOM 630 C C . MET A 1 80 ? -6.654 -8.763 1.302 1.00 76.69 80 MET A C 1
ATOM 632 O O . MET A 1 80 ? -6.627 -9.310 0.199 1.00 76.69 80 MET A O 1
ATOM 636 N N . TYR A 1 81 ? -7.442 -7.733 1.579 1.00 83.38 81 TYR A N 1
ATOM 637 C CA . TYR A 1 81 ? -8.256 -7.082 0.569 1.00 83.38 81 TYR A CA 1
ATOM 638 C C . TYR A 1 81 ? -7.367 -6.250 -0.357 1.00 83.38 81 TYR A C 1
ATOM 640 O O . TYR A 1 81 ? -6.266 -5.839 0.011 1.00 83.38 81 TYR A O 1
ATOM 648 N N . PHE A 1 82 ? -7.855 -5.992 -1.562 1.00 84.81 82 PHE A N 1
ATOM 649 C CA . PHE A 1 82 ? -7.227 -5.094 -2.521 1.00 84.81 82 PHE A CA 1
ATOM 650 C C . PHE A 1 82 ? -8.306 -4.233 -3.169 1.00 84.81 82 PHE A C 1
ATOM 652 O O . PHE A 1 82 ? -9.473 -4.628 -3.241 1.00 84.81 82 PHE A O 1
ATOM 659 N N . VAL A 1 83 ? -7.912 -3.052 -3.635 1.00 82.12 83 VAL A N 1
ATOM 660 C CA . VAL A 1 83 ? -8.804 -2.118 -4.320 1.00 82.12 83 VAL A CA 1
ATOM 661 C C . VAL A 1 83 ? -8.274 -1.896 -5.724 1.00 82.12 83 VAL A C 1
ATOM 663 O O . VAL A 1 83 ? -7.130 -1.485 -5.898 1.00 82.12 83 VAL A O 1
ATOM 666 N N . CYS A 1 84 ? -9.108 -2.149 -6.727 1.00 84.50 84 CYS A N 1
ATOM 667 C CA . CYS A 1 84 ? -8.789 -1.815 -8.109 1.00 84.50 84 CYS A CA 1
ATOM 668 C C . CYS A 1 84 ? -9.380 -0.447 -8.454 1.00 84.50 84 CYS A C 1
ATOM 670 O O . CYS A 1 84 ? -10.564 -0.202 -8.232 1.00 84.50 84 CYS A O 1
ATOM 672 N N . GLU A 1 85 ? -8.561 0.426 -9.028 1.00 82.81 85 GLU A N 1
ATOM 673 C CA . GLU A 1 85 ? -9.016 1.656 -9.668 1.00 82.81 85 GLU A CA 1
ATOM 674 C C . GLU A 1 85 ? -9.063 1.432 -11.179 1.00 82.81 85 GLU A C 1
ATOM 676 O O . GLU A 1 85 ? -8.106 0.928 -11.765 1.00 82.81 85 GLU A O 1
ATOM 681 N N . ILE A 1 86 ? -10.181 1.797 -11.804 1.00 83.38 86 ILE A N 1
ATOM 682 C CA . ILE A 1 86 ? -10.353 1.736 -13.255 1.00 83.38 86 ILE A CA 1
ATOM 683 C C . ILE A 1 86 ? -10.698 3.154 -13.720 1.00 83.38 86 ILE A C 1
ATOM 685 O O . ILE A 1 86 ? -11.713 3.692 -13.266 1.00 83.38 86 ILE A O 1
ATOM 689 N N . PRO A 1 87 ? -9.888 3.773 -14.596 1.00 79.12 87 PRO A N 1
ATOM 690 C CA . PRO A 1 87 ? -10.210 5.078 -15.156 1.00 79.12 87 PRO A CA 1
ATOM 691 C C . PRO A 1 87 ? -11.505 4.984 -15.968 1.00 79.12 87 PRO A C 1
ATOM 693 O O . PRO A 1 87 ? -11.636 4.112 -16.829 1.00 79.12 87 PRO A O 1
ATOM 696 N N . MET A 1 88 ? -12.459 5.876 -15.707 1.00 81.62 88 MET A N 1
ATOM 697 C CA . MET A 1 88 ? -13.613 6.067 -16.587 1.00 81.62 88 MET A CA 1
ATOM 698 C C . MET A 1 88 ? -13.287 7.213 -17.546 1.00 81.62 88 MET A C 1
ATOM 700 O O . MET A 1 88 ? -13.054 8.333 -17.091 1.00 81.62 88 MET A O 1
ATOM 704 N N . ASN A 1 89 ? -13.217 6.902 -18.843 1.00 67.50 89 ASN A N 1
ATOM 705 C CA . ASN A 1 89 ? -13.108 7.890 -19.922 1.00 67.50 89 ASN A CA 1
ATOM 706 C C . ASN A 1 89 ? -14.457 8.550 -20.208 1.00 67.50 89 ASN A C 1
ATOM 708 O O . ASN A 1 89 ? -15.480 7.828 -20.153 1.00 67.50 89 ASN A O 1
#

Nearest PDB structures (foldseek):
  7juf-assembly2_B  TM=6.184E-01  e=4.267E-02  Homo sapiens
  7l64-assembly1_A  TM=6.104E-01  e=1.529E-01  Homo sapiens
  3po2-assembly1_B  TM=3.469E-01  e=5.115E+00  Saccharomyces cerevisiae
  5ip9-assembly1_B  TM=3.003E-01  e=4.798E+00  Saccharomyces cerevisiae
  2e2i-assembly1_B  TM=3.524E-01  e=7.037E+00  Saccharomyces cerevisiae

Sequence (89 aa):
MAKWTFLSNYLSCVNKFWAGLRGTTWINGDPFVNVLGVTDNLNNLPDSNNPFDPEFDCGLFTFITTPEIVDASCNEKLRMYFVCEIPMN

Mean predicted aligned error: 7.61 Å

Foldseek 3Di:
DVPVVVCCVVCVVAQKAFPQFFAQAHVVGHGNDDDVQADPPVVFGAHCPPPVCNQFGTWMWGDPPGTYTGTDGPPPPPPHHYDDDDDDD

Solvent-accessible surface area (backbone atoms only — not comparable to full-atom values): 5321 Å² total; per-residue (Å²): 120,66,66,62,60,47,49,52,64,74,38,60,89,51,52,49,31,44,64,54,31,42,28,68,31,31,78,88,72,46,72,69,64,87,54,81,85,40,54,74,49,74,9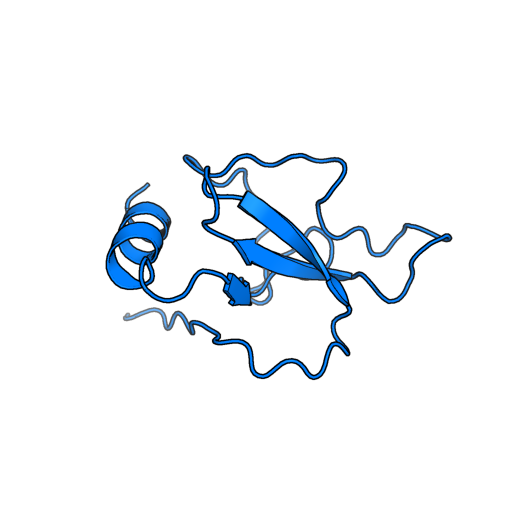3,38,46,17,41,68,79,40,89,88,44,77,58,29,26,21,26,31,33,36,55,87,86,59,42,30,50,34,48,32,46,72,81,59,83,66,95,62,50,71,73,87,87,76,90,83,132

pLDDT: mean 73.7, std 8.96, range [50.22, 87.56]

Secondary structure (DSSP, 8-state):
-HHHHHHHHHTTT-SEEEEEEETTEETTS-B----TTSB--GGGS--TT-TT-TTEEEEEEE-SSS-EEEEEETT-----EE-------

InterPro domains:
  IPR016186 C-type lectin-like/link domain superfamily [G3DSA:3.10.100.10] (1-89)
  IPR016187 C-type lectin fold [SSF56436] (5-87)

Organism: Mytilus galloprovincialis (NCBI:txid29158)

Radius of gyration: 12.8 Å; Cα contacts (8 Å, |Δi|>4): 147; chains: 1; bounding box: 35×30×34 Å